Protein AF-A0A2M8LFB7-F1 (afdb_monomer_lite)

Sequence (146 aa):
MDQHLIKIDPEKHSVATTATSLPPLFHYYGDAVRRLFVAAAIIITITTPIVSAFLTLPTFSAIIGALFLVIVAGLTNPSERWSSSLNLTVAVLGAALFQYRGIADYLAFTVNPAQVFMFTVDEVLAVIFIIAVYYSSKTFRRMFVK

pLDDT: mean 79.93, std 15.44, range [46.84, 97.06]

Radius of gyration: 26.79 Å; chains: 1; bounding box: 37×51×96 Å

Organism: NCBI:txid1975037

Structure (mmCIF, N/CA/C/O backbone):
data_AF-A0A2M8LFB7-F1
#
_entry.id   AF-A0A2M8LFB7-F1
#
loop_
_atom_site.group_PDB
_atom_site.id
_atom_site.type_symbol
_atom_site.label_atom_id
_atom_site.label_alt_id
_atom_site.label_comp_id
_atom_site.label_asym_id
_atom_site.label_entity_id
_atom_site.label_seq_id
_atom_site.pdbx_PDB_ins_code
_atom_site.Cartn_x
_atom_site.Cartn_y
_atom_site.Cartn_z
_atom_site.occupancy
_atom_site.B_iso_or_equiv
_atom_site.auth_seq_id
_atom_site.auth_comp_id
_atom_site.auth_asym_id
_atom_site.auth_atom_id
_atom_site.pdbx_PDB_model_num
ATOM 1 N N . MET A 1 1 ? -15.344 39.715 76.963 1.00 47.75 1 MET A N 1
ATOM 2 C CA . MET A 1 1 ? -14.604 39.836 75.686 1.00 47.75 1 MET A CA 1
ATOM 3 C C . MET A 1 1 ? -14.553 38.437 75.108 1.00 47.75 1 MET A C 1
ATOM 5 O O . MET A 1 1 ? -13.573 37.732 75.308 1.00 47.75 1 MET A O 1
ATOM 9 N N . ASP A 1 2 ? -15.665 38.009 74.511 1.00 46.84 2 ASP A N 1
ATOM 10 C CA . ASP A 1 2 ? -15.874 36.610 74.139 1.00 46.84 2 ASP A CA 1
ATOM 11 C C . ASP A 1 2 ? -15.338 36.348 72.737 1.00 46.84 2 ASP A C 1
ATOM 13 O O . ASP A 1 2 ? -15.709 37.000 71.761 1.00 46.84 2 ASP A O 1
ATOM 17 N N . GLN A 1 3 ? -1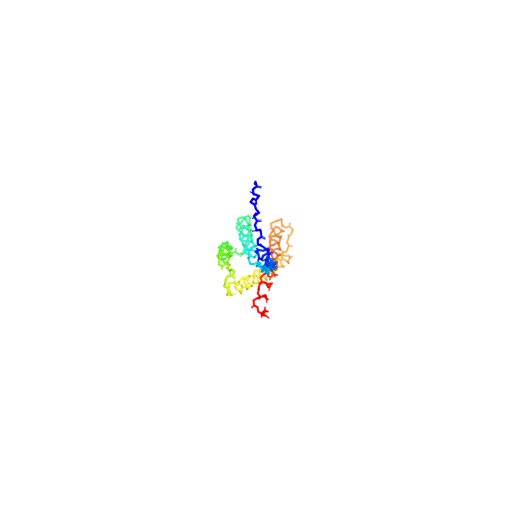4.404 35.404 72.674 1.00 51.84 3 GLN A N 1
ATOM 18 C CA . GLN A 1 3 ? -13.788 34.928 71.451 1.00 51.84 3 GLN A CA 1
ATOM 19 C C . GLN A 1 3 ? -14.793 34.085 70.659 1.00 51.84 3 GLN A C 1
ATOM 21 O O . GLN A 1 3 ? -15.301 33.073 71.143 1.00 51.84 3 GLN A O 1
ATOM 26 N N . HIS A 1 4 ? -15.041 34.484 69.413 1.00 50.84 4 HIS A N 1
ATOM 27 C CA . HIS A 1 4 ? -15.708 33.662 68.410 1.00 50.84 4 HIS A CA 1
ATOM 28 C C . HIS A 1 4 ? -14.840 32.433 68.085 1.00 50.84 4 HIS A C 1
ATOM 30 O O . HIS A 1 4 ? -13.939 32.490 67.250 1.00 50.84 4 HIS A O 1
ATOM 36 N N . LEU A 1 5 ? -15.118 31.307 68.745 1.00 55.94 5 LEU A N 1
ATOM 37 C CA . LEU A 1 5 ? -14.591 29.998 68.371 1.00 55.94 5 LEU A CA 1
ATOM 38 C C . LEU A 1 5 ? -15.380 29.462 67.172 1.00 55.94 5 LEU A C 1
ATOM 40 O O . LEU A 1 5 ? -16.511 28.991 67.299 1.00 55.94 5 LEU A O 1
ATOM 44 N N . ILE A 1 6 ? -14.766 29.533 65.994 1.00 61.75 6 ILE A N 1
ATOM 45 C CA . ILE A 1 6 ? -15.196 28.800 64.805 1.00 61.75 6 ILE A CA 1
ATOM 46 C C . ILE A 1 6 ? -14.980 27.310 65.099 1.00 61.75 6 ILE A C 1
ATOM 48 O O . ILE A 1 6 ? -13.849 26.826 65.107 1.00 61.75 6 ILE A O 1
ATOM 52 N N . LYS A 1 7 ? -16.067 26.577 65.367 1.00 56.78 7 LYS A N 1
ATOM 53 C CA . LYS A 1 7 ? -16.067 25.109 65.351 1.00 56.78 7 LYS A CA 1
ATOM 54 C C . LYS A 1 7 ? -15.822 24.656 63.913 1.00 56.78 7 LYS A C 1
ATOM 56 O O . LYS A 1 7 ? -16.725 24.712 63.083 1.00 56.78 7 LYS A O 1
ATOM 61 N N . ILE A 1 8 ? -14.596 24.234 63.627 1.00 62.31 8 ILE A N 1
ATOM 62 C CA . ILE A 1 8 ? -14.279 23.491 62.410 1.00 62.31 8 ILE A CA 1
ATOM 63 C C . ILE A 1 8 ? -14.737 22.053 62.649 1.00 62.31 8 ILE A C 1
ATOM 65 O O . ILE A 1 8 ? -14.229 21.370 63.536 1.00 62.31 8 ILE A O 1
ATOM 69 N N . ASP A 1 9 ? -15.750 21.647 61.894 1.00 60.34 9 ASP A N 1
ATOM 70 C CA . ASP A 1 9 ? -16.277 20.288 61.850 1.00 60.34 9 ASP A CA 1
ATOM 71 C C . ASP A 1 9 ? -15.245 19.350 61.184 1.00 60.34 9 ASP A C 1
ATOM 73 O O . ASP A 1 9 ? -14.905 19.563 60.014 1.00 60.34 9 ASP A O 1
ATOM 77 N N . PRO A 1 10 ? -14.700 18.344 61.896 1.00 55.41 10 PRO A N 1
ATOM 78 C CA . PRO A 1 10 ? -13.676 17.456 61.354 1.00 55.41 10 PRO A CA 1
ATOM 79 C C . PRO A 1 10 ? -14.222 16.396 60.381 1.00 55.41 10 PRO A C 1
ATOM 81 O O . PRO A 1 10 ? -13.426 15.682 59.774 1.00 55.41 10 PRO A O 1
ATOM 84 N N . GLU A 1 11 ? -15.539 16.283 60.172 1.00 50.50 11 GLU A N 1
ATOM 85 C CA . GLU A 1 11 ? -16.114 15.210 59.343 1.00 50.50 11 GLU A CA 1
ATOM 86 C C . GLU A 1 11 ? -16.212 15.516 57.841 1.00 50.50 11 GLU A C 1
ATOM 88 O O . GLU A 1 11 ? -16.596 14.650 57.053 1.00 50.50 11 GLU A O 1
ATOM 93 N N . LYS A 1 12 ? -15.816 16.710 57.384 1.00 46.97 12 LYS A N 1
ATOM 94 C CA . LYS A 1 12 ? -15.961 17.092 55.964 1.00 46.97 12 LYS A CA 1
ATOM 95 C C . LYS A 1 12 ? -14.722 16.897 55.091 1.00 46.97 12 LYS A C 1
ATOM 97 O O . LYS A 1 12 ? -14.717 17.297 53.926 1.00 46.97 12 LYS A O 1
ATOM 102 N N . HIS A 1 13 ? -13.688 16.250 55.622 1.00 51.97 13 HIS A N 1
ATOM 103 C CA . HIS A 1 13 ? -12.446 15.972 54.899 1.00 51.97 13 HIS A CA 1
ATOM 104 C C . HIS A 1 13 ? -12.137 14.479 54.781 1.00 51.97 13 HIS A C 1
ATOM 106 O O . HIS A 1 13 ? -10.975 14.092 54.679 1.00 51.97 13 HIS A O 1
ATOM 112 N N . SER A 1 14 ? -13.170 13.634 54.680 1.00 49.19 14 SER A N 1
ATOM 113 C CA . SER A 1 14 ? -13.013 12.366 53.965 1.00 49.19 14 SER A CA 1
ATOM 114 C C . SER A 1 14 ? -12.915 12.690 52.475 1.00 49.19 14 SER A C 1
ATOM 116 O O . SER A 1 14 ? -13.875 12.606 51.709 1.00 49.19 14 SER A O 1
ATOM 118 N N . VAL A 1 15 ? -11.736 13.185 52.092 1.00 59.56 15 VAL A N 1
ATOM 119 C CA . VAL A 1 15 ? -11.268 13.250 50.716 1.00 59.56 15 VAL A CA 1
ATOM 120 C C . VAL A 1 15 ? -11.281 11.809 50.252 1.00 59.56 15 VAL A C 1
ATOM 122 O O . VAL A 1 15 ? -10.353 11.043 50.516 1.00 59.56 15 VAL A O 1
ATOM 125 N N . ALA A 1 16 ? -12.397 11.430 49.630 1.00 50.50 16 ALA A N 1
ATOM 126 C CA . ALA A 1 16 ? -12.505 10.225 48.851 1.00 50.50 16 ALA A CA 1
ATOM 127 C C . ALA A 1 16 ? -11.264 10.199 47.967 1.00 50.50 16 ALA A C 1
ATOM 129 O O . ALA A 1 16 ? -11.109 10.988 47.036 1.00 50.50 16 ALA A O 1
ATOM 130 N N . THR A 1 17 ? -10.343 9.316 48.331 1.00 53.38 17 THR A N 1
ATOM 131 C CA . THR A 1 17 ? -9.237 8.915 47.490 1.00 53.38 17 THR A CA 1
ATOM 132 C C . THR A 1 17 ? -9.893 8.116 46.373 1.00 53.38 17 THR A C 1
ATOM 134 O O . THR A 1 17 ? -9.888 6.890 46.375 1.00 53.38 17 THR A O 1
ATOM 137 N N . THR A 1 18 ? -10.571 8.806 45.451 1.00 50.94 18 THR A N 1
ATOM 138 C CA . THR A 1 18 ? -10.871 8.264 44.138 1.00 50.94 18 THR A CA 1
ATOM 139 C C . THR A 1 18 ? -9.510 8.030 43.531 1.00 50.94 18 THR A C 1
ATOM 141 O O . THR A 1 18 ? -8.897 8.950 42.991 1.00 50.94 18 THR A O 1
ATOM 144 N N . ALA A 1 19 ? -9.009 6.807 43.704 1.00 52.38 19 ALA A N 1
ATOM 145 C CA . ALA A 1 19 ? -8.036 6.228 42.815 1.00 52.38 19 ALA A CA 1
ATOM 146 C C . ALA A 1 19 ? -8.520 6.584 41.412 1.00 52.38 19 ALA A C 1
ATOM 148 O O . ALA A 1 19 ? -9.527 6.062 40.934 1.00 52.38 19 ALA A O 1
ATOM 149 N N . THR A 1 20 ? -7.865 7.563 40.801 1.00 49.34 20 THR A N 1
ATOM 150 C CA . THR A 1 20 ? -7.955 7.832 39.382 1.00 49.34 20 THR A CA 1
ATOM 151 C C . THR A 1 20 ? -7.394 6.583 38.731 1.00 49.34 20 THR A C 1
ATOM 153 O O . THR A 1 20 ? -6.207 6.487 38.435 1.00 49.34 20 THR A O 1
ATOM 156 N N . SER A 1 21 ? -8.244 5.562 38.588 1.00 51.28 21 SER A N 1
ATOM 157 C CA . SER A 1 21 ? -8.003 4.454 37.688 1.00 51.28 21 SER A CA 1
ATOM 158 C C . SER A 1 21 ? -7.795 5.120 36.342 1.00 51.28 21 SER A C 1
ATOM 160 O O . SER A 1 21 ? -8.765 5.577 35.730 1.00 51.28 21 SER A O 1
ATOM 162 N N . LEU A 1 22 ? -6.530 5.289 35.947 1.00 60.16 22 LEU A N 1
ATOM 163 C CA . LEU A 1 22 ? -6.191 5.755 34.616 1.00 60.16 22 LEU A CA 1
ATOM 164 C C . LEU A 1 22 ? -7.084 4.949 33.673 1.00 60.16 22 LEU A C 1
ATOM 166 O O . LEU A 1 22 ? -7.077 3.715 33.784 1.00 60.16 22 LEU A O 1
ATOM 170 N N . PRO A 1 23 ? -7.920 5.602 32.841 1.00 61.78 23 PRO A N 1
ATOM 171 C CA . PRO A 1 23 ? -8.737 4.865 31.895 1.00 61.78 23 PRO A CA 1
ATOM 172 C C . PRO A 1 23 ? -7.789 3.903 31.178 1.00 61.78 23 PRO A C 1
ATOM 174 O O . PRO A 1 23 ? -6.667 4.322 30.853 1.00 61.78 23 PRO A O 1
ATOM 177 N N . PRO A 1 24 ? -8.158 2.619 31.001 1.00 61.59 24 PRO A N 1
ATOM 178 C CA . PRO A 1 24 ? -7.276 1.682 30.329 1.00 61.59 24 PRO A CA 1
ATOM 179 C C . PRO A 1 24 ? -6.843 2.364 29.040 1.00 61.59 24 PRO A C 1
ATOM 181 O O . PRO A 1 24 ? -7.693 2.920 28.341 1.00 61.59 24 PRO A O 1
ATOM 184 N N . LEU A 1 25 ? -5.535 2.428 28.780 1.00 53.12 25 LEU A N 1
ATOM 185 C CA . LEU A 1 25 ? -4.991 3.017 27.559 1.00 53.12 25 LEU A CA 1
ATOM 186 C C . LEU A 1 25 ? -5.460 2.147 26.383 1.00 53.12 25 LEU A C 1
ATOM 188 O O . LEU A 1 25 ? -4.722 1.307 25.863 1.00 53.12 25 LEU A O 1
ATOM 192 N N . PHE A 1 26 ? -6.725 2.310 25.995 1.00 55.88 26 PHE A N 1
ATOM 193 C CA . PHE A 1 26 ? -7.390 1.684 24.868 1.00 55.88 26 PHE A CA 1
ATOM 194 C C . PHE A 1 26 ? -6.812 2.329 23.615 1.00 55.88 26 PHE A C 1
ATOM 196 O O . PHE A 1 26 ? -7.407 3.187 22.974 1.00 55.88 26 PHE A O 1
ATOM 203 N N . HIS A 1 27 ? -5.571 1.962 23.312 1.00 62.81 27 HIS A N 1
ATOM 204 C CA . HIS A 1 27 ? -4.852 2.497 22.176 1.00 62.81 27 HIS A CA 1
ATOM 205 C C . HIS A 1 27 ? -5.393 1.816 20.915 1.00 62.81 27 HIS A C 1
ATOM 207 O O . HIS A 1 27 ? -5.072 0.657 20.629 1.00 62.81 27 HIS A O 1
ATOM 213 N N . TYR A 1 28 ? -6.289 2.514 20.222 1.00 67.81 28 TYR A N 1
ATOM 214 C CA . TYR A 1 28 ? -6.788 2.154 18.903 1.00 67.81 28 TYR A CA 1
ATOM 215 C C . TYR A 1 28 ? -5.702 2.443 17.863 1.00 67.81 28 TYR A C 1
ATOM 217 O O . TYR A 1 28 ? -5.185 3.554 17.796 1.00 67.81 28 TYR A O 1
ATOM 225 N N . TYR A 1 29 ? -5.339 1.443 17.055 1.00 75.88 29 TYR A N 1
ATOM 226 C CA . TYR A 1 29 ? -4.294 1.589 16.034 1.00 75.88 29 TYR A CA 1
ATOM 227 C C . TYR A 1 29 ? -4.853 1.830 14.623 1.00 75.88 29 TYR A C 1
ATOM 229 O O . TYR A 1 29 ? -4.074 1.932 13.676 1.00 75.88 29 TYR A O 1
ATOM 237 N N . GLY A 1 30 ? -6.175 1.944 14.450 1.00 76.06 30 GLY A N 1
ATOM 238 C CA . GLY A 1 30 ? -6.760 2.206 13.130 1.00 76.06 30 GLY A CA 1
ATOM 239 C C . GLY A 1 30 ? -6.395 3.584 12.571 1.00 76.06 30 GLY A C 1
ATOM 240 O O . GLY A 1 30 ? -6.267 3.723 11.359 1.00 76.06 30 GLY A O 1
ATOM 241 N N . ASP A 1 31 ? -6.082 4.560 13.428 1.00 83.88 31 ASP A N 1
ATOM 242 C CA . ASP A 1 31 ? -5.546 5.856 12.990 1.00 83.88 31 ASP A CA 1
ATOM 243 C C . ASP A 1 31 ? -4.205 5.712 12.258 1.00 83.88 31 ASP A C 1
ATOM 245 O O . ASP A 1 31 ? -3.944 6.427 11.288 1.00 83.88 31 ASP A O 1
ATOM 249 N N . ALA A 1 32 ? -3.362 4.764 12.682 1.00 87.88 32 ALA A N 1
ATOM 250 C CA . ALA A 1 32 ? -2.112 4.463 11.991 1.00 87.88 32 ALA A CA 1
ATOM 251 C C . ALA A 1 32 ? -2.386 3.838 10.615 1.00 87.88 32 ALA A C 1
ATOM 253 O O . ALA A 1 32 ? -1.798 4.262 9.624 1.00 87.88 32 ALA A O 1
ATOM 254 N N . VAL A 1 33 ? -3.328 2.892 10.534 1.00 89.69 33 VAL A N 1
ATOM 255 C CA . VAL A 1 33 ? -3.721 2.239 9.271 1.00 89.69 33 VAL A CA 1
ATOM 256 C C . VAL A 1 33 ? -4.286 3.253 8.277 1.00 89.69 33 VAL A C 1
ATOM 258 O O . VAL A 1 33 ? -3.874 3.274 7.120 1.00 89.69 33 VAL A O 1
ATOM 261 N N . ARG A 1 34 ? -5.149 4.165 8.741 1.00 91.12 34 ARG A N 1
ATOM 262 C CA . ARG A 1 34 ? -5.687 5.262 7.930 1.00 91.12 34 ARG A CA 1
ATOM 263 C C . ARG A 1 34 ? -4.571 6.111 7.322 1.00 91.12 34 ARG A C 1
ATOM 265 O O . ARG A 1 34 ? -4.602 6.400 6.128 1.00 91.12 34 ARG A O 1
ATOM 272 N N . ARG A 1 35 ? -3.575 6.503 8.123 1.00 93.12 35 ARG A N 1
ATOM 273 C CA . ARG A 1 35 ? -2.425 7.286 7.638 1.00 93.12 35 ARG A CA 1
ATOM 274 C C . ARG A 1 35 ? -1.601 6.509 6.612 1.00 93.12 35 ARG A C 1
ATOM 276 O O . ARG A 1 35 ? -1.199 7.094 5.613 1.00 93.12 35 ARG A O 1
ATOM 283 N N . LEU A 1 36 ? -1.394 5.209 6.826 1.00 94.25 36 LEU A N 1
ATOM 284 C CA . LEU A 1 36 ? -0.651 4.341 5.905 1.00 94.25 36 LEU A CA 1
ATOM 285 C C . LEU A 1 36 ? -1.370 4.179 4.559 1.00 94.25 36 LEU A C 1
ATOM 287 O O . LEU A 1 36 ? -0.728 4.287 3.520 1.00 94.25 36 LEU A O 1
ATOM 291 N N . PHE A 1 37 ? -2.692 3.995 4.552 1.00 94.56 37 PHE A N 1
ATOM 292 C CA . PHE A 1 37 ? -3.471 3.904 3.311 1.00 94.56 37 PHE A CA 1
ATOM 293 C C . PHE A 1 37 ? -3.493 5.217 2.529 1.00 94.56 37 PHE A C 1
ATOM 295 O O . PHE A 1 37 ? -3.340 5.199 1.309 1.00 94.56 37 PHE A O 1
ATOM 302 N N . VAL A 1 38 ? -3.612 6.359 3.214 1.00 96.12 38 VAL A N 1
ATOM 303 C CA . VAL A 1 38 ? -3.501 7.673 2.563 1.00 96.12 38 VAL A CA 1
ATOM 304 C C . VAL A 1 38 ? -2.095 7.880 1.996 1.00 96.12 38 VAL A C 1
ATOM 306 O O . VAL A 1 38 ? -1.962 8.308 0.852 1.00 96.12 38 VAL A O 1
ATOM 309 N N . ALA A 1 39 ? -1.047 7.535 2.748 1.00 96.44 39 ALA A N 1
ATOM 310 C CA . ALA A 1 39 ? 0.330 7.623 2.266 1.00 96.44 39 ALA A CA 1
ATOM 311 C C . ALA A 1 39 ? 0.555 6.743 1.025 1.00 96.44 39 ALA A C 1
ATOM 313 O O . ALA A 1 39 ? 1.104 7.220 0.034 1.00 96.44 39 ALA A O 1
ATOM 314 N N . ALA A 1 40 ? 0.067 5.499 1.036 1.00 94.69 40 ALA A N 1
ATOM 315 C CA . ALA A 1 40 ? 0.129 4.606 -0.118 1.00 94.69 40 ALA A CA 1
ATOM 316 C C . ALA A 1 40 ? -0.606 5.188 -1.337 1.00 94.69 40 ALA A C 1
ATOM 318 O O . ALA A 1 40 ? -0.060 5.189 -2.438 1.00 94.69 40 ALA A O 1
ATOM 319 N N . ALA A 1 41 ? -1.808 5.745 -1.151 1.00 94.94 41 ALA A N 1
ATOM 320 C CA . ALA A 1 41 ? -2.562 6.380 -2.232 1.00 94.94 41 ALA A CA 1
ATOM 321 C C . ALA A 1 41 ? -1.826 7.589 -2.836 1.00 94.94 41 ALA A C 1
ATOM 323 O O . ALA A 1 41 ? -1.817 7.757 -4.057 1.00 94.94 41 ALA A O 1
ATOM 324 N N . ILE A 1 42 ? -1.176 8.405 -2.000 1.00 95.88 42 ILE A N 1
ATOM 325 C CA . ILE A 1 42 ? -0.345 9.531 -2.449 1.00 95.88 42 ILE A CA 1
ATOM 326 C C . ILE A 1 42 ? 0.844 9.022 -3.266 1.00 95.88 42 ILE A C 1
ATOM 328 O O . ILE A 1 42 ? 1.077 9.527 -4.361 1.00 95.88 42 ILE A O 1
ATOM 332 N N . ILE A 1 43 ? 1.558 8.004 -2.770 1.00 94.81 43 ILE A N 1
ATOM 333 C CA . ILE A 1 43 ? 2.693 7.401 -3.480 1.00 94.81 43 ILE A CA 1
ATOM 334 C C . ILE A 1 43 ? 2.240 6.905 -4.850 1.00 94.81 43 ILE A C 1
ATOM 336 O O . ILE A 1 43 ? 2.798 7.345 -5.846 1.00 94.81 43 ILE A O 1
ATOM 340 N N . ILE A 1 44 ? 1.184 6.086 -4.914 1.00 92.19 44 ILE A N 1
ATOM 341 C CA . ILE A 1 44 ? 0.637 5.564 -6.177 1.00 92.19 44 ILE A CA 1
ATOM 342 C C . ILE A 1 44 ? 0.283 6.710 -7.131 1.00 92.19 44 ILE A C 1
ATOM 344 O O . ILE A 1 44 ? 0.632 6.664 -8.308 1.00 92.19 44 ILE A O 1
ATOM 348 N N . THR A 1 45 ? -0.377 7.761 -6.641 1.00 92.12 45 THR A N 1
ATOM 349 C CA . THR A 1 45 ? -0.816 8.887 -7.482 1.00 92.12 45 THR A CA 1
ATOM 350 C C . THR A 1 45 ? 0.362 9.675 -8.056 1.00 92.12 45 THR A C 1
ATOM 352 O O . THR A 1 45 ? 0.326 10.055 -9.223 1.00 92.12 45 THR A O 1
ATOM 355 N N . ILE A 1 46 ? 1.409 9.909 -7.260 1.00 91.81 46 ILE A N 1
ATOM 356 C CA . ILE A 1 46 ? 2.593 10.671 -7.681 1.00 91.81 46 ILE A CA 1
ATOM 357 C C . ILE A 1 46 ? 3.493 9.839 -8.596 1.00 91.81 46 ILE A C 1
ATOM 359 O O . ILE A 1 46 ? 4.048 10.371 -9.556 1.00 91.81 46 ILE A O 1
ATOM 363 N N . THR A 1 47 ? 3.644 8.542 -8.327 1.00 88.56 47 THR A N 1
ATOM 364 C CA . THR A 1 47 ? 4.526 7.675 -9.115 1.00 88.56 47 THR A CA 1
ATOM 365 C C . THR A 1 47 ? 3.911 7.328 -10.466 1.00 88.56 47 THR A C 1
ATOM 367 O O . THR A 1 47 ? 4.621 7.338 -11.466 1.00 88.56 47 THR A O 1
ATOM 370 N N . THR A 1 48 ? 2.591 7.123 -10.538 1.00 86.88 48 THR A N 1
ATOM 371 C CA . THR A 1 48 ? 1.874 6.761 -11.776 1.00 86.88 48 THR A CA 1
ATOM 372 C C . THR A 1 48 ? 2.249 7.605 -13.009 1.00 86.88 48 THR A C 1
ATOM 374 O O . THR A 1 48 ? 2.597 7.005 -14.027 1.00 86.88 48 THR A O 1
ATOM 377 N N . PRO A 1 49 ? 2.217 8.956 -12.997 1.00 85.06 49 PRO A N 1
ATOM 378 C CA . PRO A 1 49 ? 2.574 9.750 -14.176 1.00 85.06 49 PRO A CA 1
ATOM 379 C C . PRO A 1 49 ? 4.045 9.595 -14.583 1.00 85.06 49 PRO A C 1
ATOM 381 O O . PRO A 1 49 ? 4.334 9.582 -15.778 1.00 85.06 49 PRO A O 1
ATOM 384 N N . ILE A 1 50 ? 4.956 9.414 -13.620 1.00 82.88 50 ILE A N 1
ATOM 385 C CA . ILE A 1 50 ? 6.407 9.287 -13.852 1.00 82.88 50 ILE A CA 1
ATOM 386 C C . ILE A 1 50 ? 6.724 8.015 -14.645 1.00 82.88 50 ILE A C 1
ATOM 388 O O . ILE A 1 50 ? 7.587 8.019 -15.518 1.00 82.88 50 ILE A O 1
ATOM 392 N N . VAL A 1 51 ? 5.997 6.933 -14.368 1.00 74.69 51 VAL A N 1
ATOM 393 C CA . VAL A 1 51 ? 6.213 5.614 -14.984 1.00 74.69 51 VAL A CA 1
ATOM 394 C C . VAL A 1 51 ? 5.140 5.222 -16.001 1.00 74.69 51 VAL A C 1
ATOM 396 O O . VAL A 1 51 ? 5.166 4.113 -16.529 1.00 74.69 51 VAL A O 1
ATOM 399 N N . SER A 1 52 ? 4.228 6.138 -16.343 1.00 67.94 52 SER A N 1
ATOM 400 C CA . SER A 1 52 ? 3.130 5.920 -17.302 1.00 67.94 52 SER A CA 1
ATOM 401 C C . SER A 1 52 ? 3.585 5.416 -18.675 1.00 67.94 52 SER A C 1
ATOM 403 O O . SER A 1 52 ? 2.863 4.650 -19.304 1.00 67.94 52 SER A O 1
ATOM 405 N N . ALA A 1 53 ? 4.802 5.762 -19.101 1.00 65.81 53 ALA A N 1
ATOM 406 C CA . ALA A 1 53 ? 5.396 5.294 -20.354 1.00 65.81 53 ALA A CA 1
ATOM 407 C C . ALA A 1 53 ? 5.899 3.834 -20.318 1.00 65.81 53 ALA A C 1
ATOM 409 O O . ALA A 1 53 ? 6.120 3.243 -21.371 1.00 65.81 53 ALA A O 1
ATOM 410 N N . PHE A 1 54 ? 6.083 3.255 -19.127 1.00 60.72 54 PHE A N 1
ATOM 411 C CA . PHE A 1 54 ? 6.639 1.909 -18.914 1.00 60.72 54 PHE A CA 1
ATOM 412 C C . PHE A 1 54 ? 5.661 0.964 -18.205 1.00 60.72 54 PHE A C 1
ATOM 414 O O . PHE A 1 54 ? 5.984 -0.192 -17.943 1.00 60.72 54 PHE A O 1
ATOM 421 N N . LEU A 1 55 ? 4.467 1.454 -17.871 1.00 59.91 55 LEU A N 1
ATOM 422 C CA . LEU A 1 55 ? 3.458 0.701 -17.145 1.00 59.91 55 LEU A CA 1
ATOM 423 C C . LEU A 1 55 ? 2.815 -0.353 -18.057 1.00 59.91 55 LEU A C 1
ATOM 425 O O . LEU A 1 55 ? 2.080 -0.035 -18.987 1.00 59.91 55 LEU A O 1
ATOM 429 N N . THR A 1 56 ? 3.028 -1.625 -17.723 1.00 58.22 56 THR A N 1
ATOM 430 C CA . THR A 1 56 ? 2.297 -2.760 -18.314 1.00 58.22 56 THR A CA 1
ATOM 431 C C . THR A 1 56 ? 0.817 -2.756 -17.907 1.00 58.22 56 THR A C 1
ATOM 433 O O . THR A 1 56 ? -0.030 -3.343 -18.578 1.00 58.22 56 THR A O 1
ATOM 436 N N . LEU A 1 57 ? 0.487 -2.095 -16.792 1.00 61.72 57 LEU A N 1
ATOM 437 C CA . LEU A 1 57 ? -0.880 -1.944 -16.308 1.00 61.72 57 LEU A CA 1
ATOM 438 C C . LEU A 1 57 ? -1.552 -0.696 -16.887 1.00 61.72 57 LEU A C 1
ATOM 440 O O . LEU A 1 57 ? -0.919 0.356 -16.976 1.00 61.72 57 LEU A O 1
ATOM 444 N N . PRO A 1 58 ? -2.867 -0.750 -17.161 1.00 73.00 58 PRO A N 1
ATOM 445 C CA . PRO A 1 58 ? -3.618 0.441 -17.519 1.00 73.00 58 PRO A CA 1
ATOM 446 C C . PRO A 1 58 ? -3.495 1.475 -16.399 1.00 73.00 58 PRO A C 1
ATOM 448 O O . PRO A 1 58 ? -3.865 1.186 -15.259 1.00 73.00 58 PRO A O 1
ATOM 451 N N . THR A 1 59 ? -3.040 2.689 -16.717 1.00 75.19 59 THR A N 1
ATOM 452 C CA . THR A 1 59 ? -2.964 3.847 -15.801 1.00 75.19 59 THR A CA 1
ATOM 453 C C . THR A 1 59 ? -4.254 4.030 -14.992 1.00 75.19 59 THR A C 1
ATOM 455 O O . THR A 1 59 ? -4.230 4.386 -13.816 1.00 75.19 59 THR A O 1
ATOM 458 N N . PHE A 1 60 ? -5.391 3.690 -15.601 1.00 79.88 60 PHE A N 1
ATOM 459 C CA . PHE A 1 60 ? -6.706 3.688 -14.973 1.00 79.88 60 PHE A CA 1
ATOM 460 C C . PHE A 1 60 ? -6.787 2.818 -13.704 1.00 79.88 60 PHE A C 1
ATOM 462 O O . PHE A 1 60 ? -7.376 3.232 -12.710 1.00 79.88 60 PHE A O 1
ATOM 469 N N . SER A 1 61 ? -6.153 1.642 -13.693 1.00 82.12 61 SER A N 1
ATOM 470 C CA . SER A 1 61 ? -6.167 0.732 -12.539 1.00 82.12 61 SER A CA 1
ATOM 471 C C . SER A 1 61 ? -5.459 1.313 -11.312 1.00 82.12 61 SER A C 1
ATOM 473 O O . SER A 1 61 ? -5.931 1.131 -10.190 1.00 82.12 61 SER A O 1
ATOM 475 N N . ALA A 1 62 ? -4.374 2.067 -11.517 1.00 85.69 62 ALA A N 1
ATOM 476 C CA . ALA A 1 62 ? -3.649 2.738 -10.443 1.00 85.69 62 ALA A CA 1
ATOM 477 C C . ALA A 1 62 ? -4.492 3.855 -9.806 1.00 85.69 62 ALA A C 1
ATOM 479 O O . ALA A 1 62 ? -4.554 3.955 -8.582 1.00 85.69 62 ALA A O 1
ATOM 480 N N . ILE A 1 63 ? -5.212 4.630 -10.627 1.00 88.94 63 ILE A N 1
ATOM 481 C CA . ILE A 1 63 ? -6.124 5.687 -10.159 1.00 88.94 63 ILE A CA 1
ATOM 482 C C . ILE A 1 63 ? -7.256 5.087 -9.321 1.00 88.94 63 ILE A C 1
ATOM 484 O O . ILE A 1 63 ? -7.511 5.544 -8.207 1.00 88.94 63 ILE A O 1
ATOM 488 N N . ILE A 1 64 ? -7.911 4.036 -9.826 1.00 92.25 64 ILE A N 1
ATOM 489 C CA . ILE A 1 64 ? -8.982 3.352 -9.092 1.00 92.25 64 ILE A CA 1
ATOM 490 C C . ILE A 1 64 ? -8.454 2.763 -7.780 1.00 92.25 64 ILE A C 1
ATOM 492 O O . ILE A 1 64 ? -9.101 2.916 -6.747 1.00 92.25 64 ILE A O 1
ATOM 496 N N . GLY A 1 65 ? -7.266 2.152 -7.792 1.00 90.50 65 GLY A N 1
ATOM 497 C CA . GLY A 1 65 ? -6.619 1.637 -6.586 1.00 90.50 65 GLY A CA 1
ATOM 498 C C . GLY A 1 65 ? -6.352 2.728 -5.545 1.00 90.50 65 GLY A C 1
ATOM 499 O O . GLY A 1 65 ? -6.698 2.557 -4.378 1.00 90.50 65 GLY A O 1
ATOM 500 N N . ALA A 1 66 ? -5.805 3.873 -5.958 1.00 92.50 66 ALA A N 1
ATOM 501 C CA . ALA A 1 66 ? -5.550 4.999 -5.061 1.00 92.50 66 ALA A CA 1
ATOM 502 C C . ALA A 1 66 ? -6.849 5.560 -4.453 1.00 92.50 66 ALA A C 1
ATOM 504 O O . ALA A 1 66 ? -6.927 5.752 -3.239 1.00 92.50 66 ALA A O 1
ATOM 505 N N . LEU A 1 67 ? -7.892 5.760 -5.266 1.00 94.75 67 LEU A N 1
ATOM 506 C CA . LEU A 1 67 ? -9.202 6.211 -4.784 1.00 94.75 67 LEU A CA 1
ATOM 507 C C . LEU A 1 67 ? -9.828 5.206 -3.817 1.00 94.75 67 LEU A C 1
ATOM 509 O O . LEU A 1 67 ? -10.332 5.595 -2.764 1.00 94.75 67 LEU A O 1
ATOM 513 N N . PHE A 1 68 ? -9.755 3.916 -4.144 1.00 94.75 68 PHE A N 1
ATOM 514 C CA . PHE A 1 68 ? -10.238 2.848 -3.279 1.00 94.75 68 PHE A CA 1
ATOM 515 C C . PHE A 1 68 ? -9.550 2.888 -1.909 1.00 94.75 68 PHE A C 1
ATOM 517 O O . PHE A 1 68 ? -10.233 2.864 -0.887 1.00 94.75 68 PHE A O 1
ATOM 524 N N . LEU A 1 69 ? -8.223 3.044 -1.862 1.00 93.81 69 LEU A N 1
ATOM 525 C CA . LEU A 1 69 ? -7.484 3.163 -0.601 1.00 93.81 69 LEU A CA 1
ATOM 526 C C . LEU A 1 69 ? -7.912 4.381 0.224 1.00 93.81 69 LEU A C 1
ATOM 528 O O . LEU A 1 69 ? -8.070 4.261 1.437 1.00 93.81 69 LEU A O 1
ATOM 532 N N . VAL A 1 70 ? -8.142 5.535 -0.410 1.00 94.38 70 VAL A N 1
ATOM 533 C CA . VAL A 1 70 ? -8.623 6.742 0.286 1.00 94.38 70 VAL A CA 1
ATOM 534 C C . VAL A 1 70 ? -10.032 6.541 0.842 1.00 94.38 70 VAL A C 1
ATOM 536 O O . VAL A 1 70 ? -10.298 6.933 1.978 1.00 94.38 70 VAL A O 1
ATOM 539 N N . ILE A 1 71 ? -10.925 5.896 0.086 1.00 93.12 71 ILE A N 1
ATOM 540 C CA . ILE A 1 71 ? -12.281 5.572 0.549 1.00 93.12 71 ILE A CA 1
ATOM 541 C C . ILE A 1 71 ? -12.208 4.645 1.765 1.00 93.12 71 ILE A C 1
ATOM 543 O O . ILE A 1 71 ? -12.801 4.943 2.798 1.00 93.12 71 ILE A O 1
ATOM 547 N N . VAL A 1 72 ? -11.430 3.565 1.684 1.00 92.19 72 VAL A N 1
ATOM 548 C CA . VAL A 1 72 ? -11.228 2.627 2.798 1.00 92.19 72 VAL A CA 1
ATOM 549 C C . VAL A 1 72 ? -10.633 3.331 4.024 1.00 92.19 72 VAL A C 1
ATOM 551 O O . VAL A 1 72 ? -11.091 3.130 5.151 1.00 92.19 72 VAL A O 1
ATOM 554 N N . ALA A 1 73 ? -9.669 4.227 3.814 1.00 89.69 73 ALA A N 1
ATOM 555 C CA . ALA A 1 73 ? -9.093 5.043 4.876 1.00 89.69 73 ALA A CA 1
ATOM 556 C C . ALA A 1 73 ? -10.129 5.985 5.519 1.00 89.69 73 ALA A C 1
ATOM 558 O O . ALA A 1 73 ? -10.116 6.170 6.734 1.00 89.69 73 ALA A O 1
ATOM 559 N N . GLY A 1 74 ? -11.042 6.559 4.730 1.00 87.00 74 GLY A N 1
ATOM 560 C CA . GLY A 1 74 ? -12.142 7.397 5.217 1.00 87.00 74 GLY A CA 1
ATOM 561 C C . GLY A 1 74 ? -13.217 6.615 5.975 1.00 87.00 74 GLY A C 1
ATOM 562 O O . GLY A 1 74 ? -13.779 7.124 6.940 1.00 87.00 74 GLY A O 1
ATOM 563 N N . LEU A 1 75 ? -13.455 5.359 5.589 1.00 86.62 75 LEU A N 1
ATOM 564 C CA . LEU A 1 75 ? -14.375 4.436 6.265 1.00 86.62 75 LEU A CA 1
ATOM 565 C C . LEU A 1 75 ? -13.773 3.790 7.524 1.00 86.62 75 LEU A C 1
ATOM 567 O O . LEU A 1 75 ? -14.453 3.026 8.216 1.00 86.62 75 LEU A O 1
ATOM 571 N N . THR A 1 76 ? -12.503 4.068 7.837 1.00 84.25 76 THR A N 1
ATOM 572 C CA . THR A 1 76 ? -11.850 3.574 9.052 1.00 84.25 76 THR A CA 1
ATOM 573 C C . THR A 1 76 ? -12.464 4.243 10.281 1.00 84.25 76 THR A C 1
ATOM 575 O O . THR A 1 76 ? -12.205 5.415 10.549 1.00 84.25 76 THR A O 1
ATOM 578 N N . ASN A 1 77 ? -13.277 3.495 11.032 1.00 79.94 77 ASN A N 1
ATOM 579 C CA . ASN A 1 77 ? -13.974 3.979 12.224 1.00 79.94 77 ASN A CA 1
ATOM 580 C C . ASN A 1 77 ? -13.674 3.067 13.432 1.00 79.94 77 ASN A C 1
ATOM 582 O O . ASN A 1 77 ? -13.858 1.851 13.319 1.00 79.94 77 ASN A O 1
ATOM 586 N N . PRO A 1 78 ? -13.248 3.606 14.593 1.00 68.50 78 PRO A N 1
ATOM 587 C CA . PRO A 1 78 ? -13.017 2.817 15.807 1.00 68.50 78 PRO A CA 1
ATOM 588 C C . PRO A 1 78 ? -14.259 2.126 16.375 1.00 68.50 78 PRO A C 1
ATOM 590 O O . PRO A 1 78 ? -14.118 1.126 17.073 1.00 68.50 78 PRO A O 1
ATOM 593 N N . SER A 1 79 ? -15.459 2.632 16.083 1.00 71.12 79 SER A N 1
ATOM 594 C CA . SER A 1 79 ? -16.706 2.080 16.627 1.00 71.12 79 SER A CA 1
ATOM 595 C C . SER A 1 79 ? -17.160 0.786 15.936 1.00 71.12 79 SER A C 1
ATOM 597 O O . SER A 1 79 ? -17.888 -0.008 16.529 1.00 71.12 79 SER A O 1
ATOM 599 N N . GLU A 1 80 ? -16.738 0.549 14.690 1.00 76.19 80 GLU A N 1
ATOM 600 C CA . GLU A 1 80 ? -17.315 -0.488 13.829 1.00 76.19 80 GLU A CA 1
ATOM 601 C C . GLU A 1 80 ? -16.354 -1.663 13.617 1.00 76.19 80 GLU A C 1
ATOM 603 O O . GLU A 1 80 ? -15.311 -1.540 12.970 1.00 76.19 80 GLU A O 1
ATOM 608 N N . ARG A 1 81 ? -16.732 -2.856 14.098 1.00 76.31 81 ARG A N 1
ATOM 609 C CA . ARG A 1 81 ? -15.906 -4.076 13.965 1.00 76.31 81 ARG A CA 1
ATOM 610 C C . ARG A 1 81 ? -15.654 -4.459 12.508 1.00 76.31 81 ARG A C 1
ATOM 612 O O . ARG A 1 81 ? -14.581 -4.963 12.173 1.00 76.31 81 ARG A O 1
ATOM 619 N N . TRP A 1 82 ? -16.633 -4.200 11.641 1.00 77.00 82 TRP A N 1
ATOM 620 C CA . TRP A 1 82 ? -16.543 -4.498 10.213 1.00 77.00 82 TRP A CA 1
ATOM 621 C C . TRP A 1 82 ? -15.445 -3.682 9.520 1.00 77.00 82 TRP A C 1
ATOM 623 O O . TRP A 1 82 ? -14.690 -4.228 8.717 1.00 77.00 82 TRP A O 1
ATOM 633 N N . SER A 1 83 ? -15.272 -2.418 9.920 1.00 83.38 83 SER A N 1
ATOM 634 C CA . SER A 1 83 ? -14.232 -1.525 9.396 1.00 83.38 83 SER A CA 1
ATOM 635 C C . SER A 1 83 ? -12.824 -2.080 9.650 1.00 83.38 83 SER A C 1
ATOM 637 O O . SER A 1 83 ? -11.985 -2.123 8.751 1.00 83.38 83 SER A O 1
ATOM 639 N N . SER A 1 84 ? -12.578 -2.629 10.844 1.00 83.88 84 SER A N 1
ATOM 640 C CA . SER A 1 84 ? -11.283 -3.245 11.154 1.00 83.88 84 SER A CA 1
ATOM 641 C C . SER A 1 84 ? -11.028 -4.539 10.375 1.00 83.88 84 SER A C 1
ATOM 643 O O . SER A 1 84 ? -9.867 -4.829 10.083 1.00 83.88 84 SER A O 1
ATOM 645 N N . SER A 1 85 ? -12.065 -5.319 10.050 1.00 86.62 85 SER A N 1
ATOM 646 C CA . SER A 1 85 ? -11.908 -6.502 9.193 1.00 86.62 85 SER A CA 1
ATOM 647 C C . SER A 1 85 ? -11.579 -6.093 7.760 1.00 86.62 85 SER A C 1
ATOM 649 O O . SER A 1 85 ? -10.670 -6.658 7.161 1.00 86.62 85 SER A O 1
ATOM 651 N N . LEU A 1 86 ? -12.278 -5.085 7.232 1.00 90.69 86 LEU A N 1
ATOM 652 C CA . LEU A 1 86 ? -12.043 -4.556 5.892 1.00 90.69 86 LEU A CA 1
ATOM 653 C C . LEU A 1 86 ? -10.615 -4.015 5.760 1.00 90.69 86 LEU A C 1
ATOM 655 O O . LEU A 1 86 ? -9.913 -4.372 4.818 1.00 90.69 86 LEU A O 1
ATOM 659 N N . ASN A 1 87 ? -10.152 -3.234 6.737 1.00 91.38 87 ASN A N 1
ATOM 660 C CA . ASN A 1 87 ? -8.782 -2.725 6.772 1.00 91.38 87 ASN A CA 1
ATOM 661 C C . ASN A 1 87 ? -7.742 -3.845 6.755 1.00 91.38 87 ASN A C 1
ATOM 663 O O . ASN A 1 87 ? -6.766 -3.759 6.015 1.00 91.38 87 ASN A O 1
ATOM 667 N N . LEU A 1 88 ? -7.959 -4.915 7.524 1.00 91.81 88 LEU A N 1
ATOM 668 C CA . LEU A 1 88 ? -7.065 -6.067 7.512 1.00 91.81 88 LEU A CA 1
ATOM 669 C C . LEU A 1 88 ? -7.047 -6.746 6.137 1.00 91.81 88 LEU A C 1
ATOM 671 O O . LEU A 1 88 ? -5.971 -7.004 5.607 1.00 91.81 88 LEU A O 1
ATOM 675 N N . THR A 1 89 ? -8.215 -6.996 5.541 1.00 94.06 89 THR A N 1
ATOM 676 C CA . THR A 1 89 ? -8.319 -7.620 4.215 1.00 94.06 89 THR A CA 1
ATOM 677 C C . THR A 1 89 ? -7.627 -6.780 3.146 1.00 94.06 89 THR A C 1
ATOM 679 O O . THR A 1 89 ? -6.802 -7.301 2.400 1.00 94.06 89 THR A O 1
ATOM 682 N N . VAL A 1 90 ? -7.905 -5.476 3.097 1.00 95.19 90 VAL A N 1
ATOM 683 C CA . VAL A 1 90 ? -7.271 -4.553 2.145 1.00 95.19 90 VAL A CA 1
ATOM 684 C C . VAL A 1 90 ? -5.766 -4.483 2.380 1.00 95.19 90 VAL A C 1
ATOM 686 O O . VAL A 1 90 ? -5.003 -4.495 1.416 1.00 95.19 90 VAL A O 1
ATOM 689 N N . ALA A 1 91 ? -5.324 -4.482 3.641 1.00 95.00 91 ALA A N 1
ATOM 690 C CA . ALA A 1 91 ? -3.906 -4.462 3.962 1.00 95.00 91 ALA A CA 1
ATOM 691 C C . ALA A 1 91 ? -3.179 -5.722 3.461 1.00 95.00 91 ALA A C 1
ATOM 693 O O . ALA A 1 91 ? -2.112 -5.620 2.859 1.00 95.00 91 ALA A O 1
ATOM 694 N N . VAL A 1 92 ? -3.774 -6.902 3.668 1.00 96.38 92 VAL A N 1
ATOM 695 C CA . VAL A 1 92 ? -3.216 -8.189 3.222 1.00 96.38 92 VAL A CA 1
ATOM 696 C C . VAL A 1 92 ? -3.175 -8.271 1.698 1.00 96.38 92 VAL A C 1
ATOM 698 O O . VAL A 1 92 ? -2.148 -8.648 1.138 1.00 96.38 92 VAL A O 1
ATOM 701 N N . LEU A 1 93 ? -4.264 -7.890 1.023 1.00 96.25 93 LEU A N 1
ATOM 702 C CA . LEU A 1 93 ? -4.323 -7.897 -0.440 1.00 96.25 93 LEU A CA 1
ATOM 703 C C . LEU A 1 93 ? -3.317 -6.918 -1.049 1.00 96.25 93 LEU A C 1
ATOM 705 O O . LEU A 1 93 ? -2.638 -7.271 -2.009 1.00 96.25 93 LEU A O 1
ATOM 709 N N . GLY A 1 94 ? -3.184 -5.720 -0.474 1.00 94.56 94 GLY A N 1
ATOM 710 C CA . GLY A 1 94 ? -2.182 -4.746 -0.896 1.00 94.56 94 GLY A CA 1
ATOM 711 C C . GLY A 1 94 ? -0.761 -5.276 -0.714 1.00 94.56 94 GLY A C 1
ATOM 712 O O . GLY A 1 94 ? 0.018 -5.246 -1.661 1.00 94.56 94 GLY A O 1
ATOM 713 N N . ALA A 1 95 ? -0.442 -5.842 0.455 1.00 96.44 95 ALA A N 1
ATOM 714 C CA . ALA A 1 95 ? 0.876 -6.422 0.718 1.00 96.44 95 ALA A CA 1
ATOM 715 C C . ALA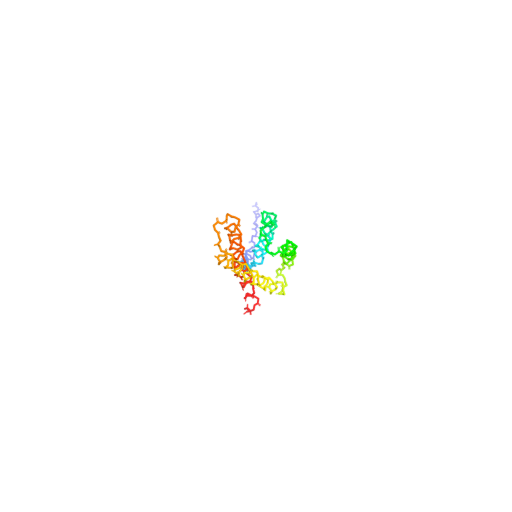 A 1 95 ? 1.214 -7.525 -0.293 1.00 96.44 95 ALA A C 1
ATOM 717 O O . ALA A 1 95 ? 2.280 -7.498 -0.898 1.00 96.44 95 ALA A O 1
ATOM 718 N N . ALA A 1 96 ? 0.286 -8.458 -0.527 1.00 96.19 96 ALA A N 1
ATOM 719 C CA . ALA A 1 96 ? 0.479 -9.536 -1.491 1.00 96.19 96 ALA A CA 1
ATOM 720 C C . ALA A 1 96 ? 0.653 -9.010 -2.925 1.00 96.19 96 ALA A C 1
ATOM 722 O O . ALA A 1 96 ? 1.535 -9.476 -3.644 1.00 96.19 96 ALA A O 1
ATOM 723 N N . LEU A 1 97 ? -0.157 -8.028 -3.334 1.00 94.06 97 LEU A N 1
ATOM 724 C CA . LEU A 1 97 ? -0.101 -7.435 -4.669 1.00 94.06 97 LEU A CA 1
ATOM 725 C C . LEU A 1 97 ? 1.240 -6.744 -4.931 1.00 94.06 97 LEU A C 1
ATOM 727 O O . LEU A 1 97 ? 1.867 -7.009 -5.955 1.00 94.06 97 LEU A O 1
ATOM 731 N N . PHE A 1 98 ? 1.669 -5.861 -4.029 1.00 94.06 98 PHE A N 1
ATOM 732 C CA . PHE A 1 98 ? 2.904 -5.098 -4.208 1.00 94.06 98 PHE A CA 1
ATOM 733 C C . PHE A 1 98 ? 4.146 -5.973 -4.044 1.00 94.06 98 PHE A C 1
ATOM 735 O O . PHE A 1 98 ? 5.084 -5.819 -4.816 1.00 94.06 98 PHE A O 1
ATOM 742 N N . GLN A 1 99 ? 4.122 -6.967 -3.150 1.00 94.88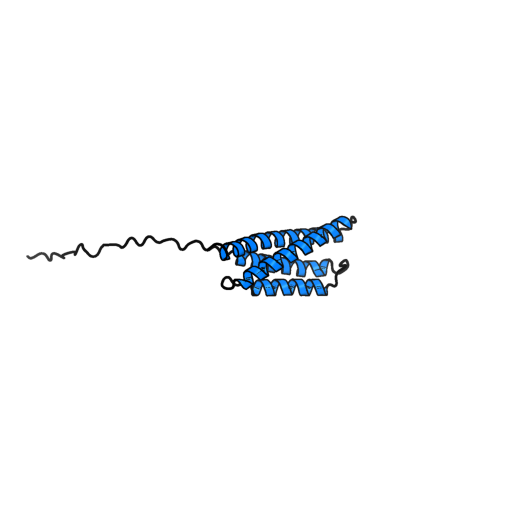 99 GLN A N 1
ATOM 743 C CA . GLN A 1 99 ? 5.213 -7.938 -3.055 1.00 94.88 99 GLN A CA 1
ATOM 744 C C . GLN A 1 99 ? 5.336 -8.783 -4.329 1.00 94.88 99 GLN A C 1
ATOM 746 O O . GLN A 1 99 ? 6.440 -9.014 -4.817 1.00 94.88 99 GLN A O 1
ATOM 751 N N . TYR A 1 100 ? 4.209 -9.243 -4.883 1.00 93.31 100 TYR A N 1
ATOM 752 C CA . TYR A 1 100 ? 4.207 -9.995 -6.137 1.00 93.31 100 TYR A CA 1
ATOM 753 C C . TYR A 1 100 ? 4.790 -9.169 -7.288 1.00 93.31 100 TYR A C 1
ATOM 755 O O . TYR A 1 100 ? 5.600 -9.686 -8.055 1.00 93.31 100 TYR A O 1
ATOM 763 N N . ARG A 1 101 ? 4.421 -7.885 -7.388 1.00 89.44 101 ARG A N 1
ATOM 764 C CA . ARG A 1 101 ? 4.980 -6.988 -8.407 1.00 89.44 101 ARG A CA 1
ATOM 765 C C . ARG A 1 101 ? 6.455 -6.690 -8.187 1.00 89.44 101 ARG A C 1
ATOM 767 O O . ARG A 1 101 ? 7.207 -6.819 -9.138 1.00 89.44 101 ARG A O 1
ATOM 774 N N . GLY A 1 102 ? 6.883 -6.410 -6.956 1.00 89.31 102 GLY A N 1
ATOM 775 C CA . GLY A 1 102 ? 8.299 -6.214 -6.637 1.00 89.31 102 GLY A CA 1
ATOM 776 C C . GLY A 1 102 ? 9.154 -7.410 -7.067 1.00 89.31 102 GLY A C 1
ATOM 777 O O . GLY A 1 102 ? 10.190 -7.244 -7.707 1.00 89.31 102 GLY A O 1
ATOM 778 N N . ILE A 1 103 ? 8.672 -8.636 -6.829 1.00 90.88 103 ILE A N 1
ATOM 779 C CA . ILE A 1 103 ? 9.336 -9.855 -7.313 1.00 90.88 103 ILE A CA 1
ATOM 780 C C . ILE A 1 103 ? 9.309 -9.932 -8.846 1.00 90.88 103 ILE A C 1
ATOM 782 O O . ILE A 1 103 ? 10.327 -10.254 -9.452 1.00 90.88 103 ILE A O 1
ATOM 786 N N . ALA A 1 104 ? 8.171 -9.651 -9.485 1.00 88.31 104 ALA A N 1
ATOM 787 C CA . ALA A 1 104 ? 8.058 -9.687 -10.943 1.00 88.31 104 ALA A CA 1
ATOM 788 C C . ALA A 1 104 ? 9.001 -8.677 -11.623 1.00 88.31 104 ALA A C 1
ATOM 790 O O . ALA A 1 104 ? 9.695 -9.041 -12.571 1.00 88.31 104 ALA A O 1
ATOM 791 N N . ASP A 1 105 ? 9.089 -7.456 -11.096 1.00 84.88 105 ASP A N 1
ATOM 792 C CA . ASP A 1 105 ? 9.978 -6.398 -11.576 1.00 84.88 105 ASP A CA 1
ATOM 793 C C . ASP A 1 105 ? 11.451 -6.749 -11.343 1.00 84.88 105 ASP A C 1
ATOM 795 O O . ASP A 1 105 ? 12.292 -6.497 -12.206 1.00 84.88 105 ASP A O 1
ATOM 799 N N . TYR A 1 106 ? 11.771 -7.395 -10.217 1.00 85.75 106 TYR A N 1
ATOM 800 C CA . TYR A 1 106 ? 13.113 -7.91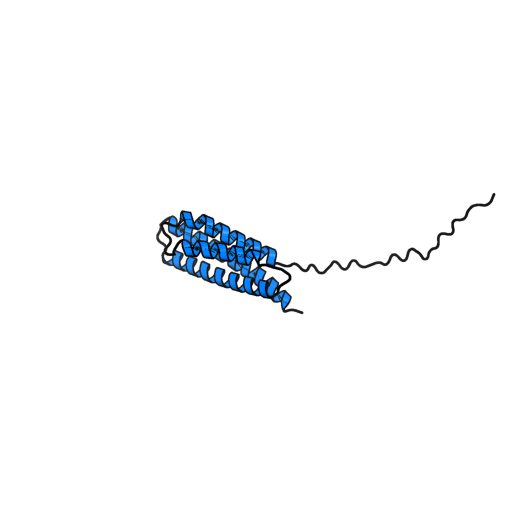3 -9.949 1.00 85.75 106 TYR A CA 1
ATOM 801 C C . TYR A 1 106 ? 13.510 -9.047 -10.908 1.00 85.75 106 TYR A C 1
ATOM 803 O O . TYR A 1 106 ? 14.655 -9.129 -11.345 1.00 85.75 106 TYR A O 1
ATOM 811 N N . LEU A 1 107 ? 12.577 -9.931 -11.268 1.00 86.50 107 LEU A N 1
ATOM 812 C CA . LEU A 1 107 ? 12.838 -11.011 -12.225 1.00 86.50 107 LEU A CA 1
ATOM 813 C C . LEU A 1 107 ? 12.935 -10.503 -13.670 1.00 86.50 107 LEU A C 1
ATOM 815 O O . LEU A 1 107 ? 13.691 -11.055 -14.466 1.00 86.50 107 LEU A O 1
ATOM 819 N N . ALA A 1 108 ? 12.192 -9.449 -14.005 1.00 80.31 108 ALA A N 1
ATOM 820 C CA . ALA A 1 108 ? 12.246 -8.773 -15.299 1.00 80.31 108 ALA A CA 1
ATOM 821 C C . ALA A 1 108 ? 13.362 -7.714 -15.380 1.00 80.31 108 ALA A C 1
ATOM 823 O O . ALA A 1 108 ? 13.421 -6.958 -16.354 1.00 80.31 108 ALA A O 1
ATOM 824 N N . PHE A 1 109 ? 14.227 -7.646 -14.363 1.00 75.69 109 PHE A N 1
ATOM 825 C CA . PHE A 1 109 ? 15.175 -6.562 -14.169 1.00 75.69 109 PHE A CA 1
ATOM 826 C C . PHE A 1 109 ? 16.183 -6.472 -15.314 1.00 75.69 109 PHE A C 1
ATOM 828 O O . PHE A 1 109 ? 17.103 -7.278 -15.462 1.00 75.69 109 PHE A O 1
ATOM 835 N N . THR A 1 110 ? 16.027 -5.422 -16.108 1.00 70.38 110 THR A N 1
ATOM 836 C CA . THR A 1 110 ? 17.071 -4.891 -16.977 1.00 70.38 110 THR A CA 1
ATOM 837 C C . THR A 1 110 ? 17.684 -3.675 -16.284 1.00 70.38 110 THR A C 1
ATOM 839 O O . THR A 1 110 ? 17.031 -3.028 -15.469 1.00 70.38 110 THR A O 1
ATOM 842 N N . VAL A 1 111 ? 18.937 -3.324 -16.589 1.00 76.25 111 VAL A N 1
ATOM 843 C CA . VAL A 1 111 ? 19.633 -2.135 -16.037 1.00 76.25 111 VAL A CA 1
ATOM 844 C C . VAL A 1 111 ? 19.052 -0.797 -16.549 1.00 76.25 111 VAL A C 1
ATOM 846 O O . VAL A 1 111 ? 19.772 0.164 -16.807 1.00 76.25 111 VAL A O 1
ATOM 849 N N . ASN A 1 112 ? 17.731 -0.724 -16.718 1.00 82.81 112 ASN A N 1
ATOM 850 C CA . ASN A 1 112 ? 16.984 0.475 -17.050 1.00 82.81 112 ASN A CA 1
ATOM 851 C C . ASN A 1 112 ? 16.616 1.231 -15.755 1.00 82.81 112 ASN A C 1
ATOM 853 O O . ASN A 1 112 ? 15.928 0.668 -14.898 1.00 82.81 112 ASN A O 1
ATOM 857 N N . PRO A 1 113 ? 16.991 2.517 -15.617 1.00 82.56 113 PRO A N 1
ATOM 858 C CA . PRO A 1 113 ? 16.651 3.335 -14.451 1.00 82.56 113 PRO A CA 1
ATOM 859 C C . PRO A 1 113 ? 15.154 3.364 -14.104 1.00 82.56 113 PRO A C 1
ATOM 861 O O . PRO A 1 113 ? 14.802 3.429 -12.928 1.00 82.56 113 PRO A O 1
ATOM 864 N N . ALA A 1 114 ? 14.268 3.285 -15.103 1.00 81.75 114 ALA A N 1
ATOM 865 C CA . ALA A 1 114 ? 12.823 3.286 -14.881 1.00 81.75 114 ALA A CA 1
ATOM 866 C C . ALA A 1 114 ? 12.341 2.021 -14.150 1.00 81.75 114 ALA A C 1
ATOM 868 O O . ALA A 1 114 ? 11.498 2.114 -13.261 1.00 81.75 114 ALA A O 1
ATOM 869 N N . GLN A 1 115 ? 12.905 0.852 -14.471 1.00 82.12 115 GLN A N 1
ATOM 870 C CA . GLN A 1 115 ? 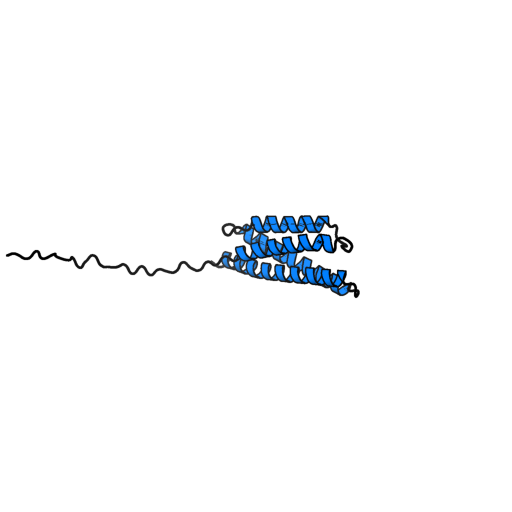12.544 -0.412 -13.816 1.00 82.12 115 GLN A CA 1
ATOM 871 C C . GLN A 1 115 ? 13.070 -0.474 -12.381 1.00 82.12 115 GLN A C 1
ATOM 873 O O . GLN A 1 115 ? 12.346 -0.891 -11.483 1.00 82.12 115 GLN A O 1
ATOM 878 N N . VAL A 1 116 ? 14.291 0.022 -12.139 1.00 85.31 116 VAL A N 1
ATOM 879 C CA . VAL A 1 116 ? 14.843 0.164 -10.779 1.00 85.31 116 VAL A CA 1
ATOM 880 C C . VAL A 1 116 ? 13.922 1.026 -9.913 1.00 85.31 116 VAL A C 1
ATOM 882 O O . VAL A 1 116 ? 13.656 0.702 -8.754 1.00 85.31 116 VAL A O 1
ATOM 885 N N . PHE A 1 117 ? 13.421 2.126 -10.480 1.00 87.75 117 PHE A N 1
ATOM 886 C CA . PHE A 1 117 ? 12.494 3.015 -9.794 1.00 87.75 117 PHE A CA 1
ATOM 887 C C . PHE A 1 117 ? 11.158 2.323 -9.481 1.00 87.75 117 PHE A C 1
ATOM 889 O O . PHE A 1 117 ? 10.706 2.406 -8.341 1.00 87.75 117 PHE A O 1
ATOM 896 N N . MET A 1 118 ? 10.559 1.604 -10.439 1.00 86.06 118 MET A N 1
ATOM 897 C CA . MET A 1 118 ? 9.309 0.849 -10.227 1.00 86.06 118 MET A CA 1
ATOM 898 C C . MET A 1 118 ? 9.455 -0.215 -9.141 1.00 86.06 118 MET A C 1
ATOM 900 O O . MET A 1 118 ? 8.693 -0.191 -8.176 1.00 86.06 118 MET A O 1
ATOM 904 N N . PHE A 1 119 ? 10.503 -1.038 -9.224 1.00 89.81 119 PHE A N 1
ATOM 905 C CA . PHE A 1 119 ? 10.841 -2.024 -8.199 1.00 89.81 119 PHE A CA 1
ATOM 906 C C . PHE A 1 119 ? 10.920 -1.388 -6.804 1.00 89.81 119 PHE A C 1
ATOM 908 O O . PHE A 1 119 ? 10.331 -1.881 -5.844 1.00 89.81 119 PHE A O 1
ATOM 915 N N . THR A 1 120 ? 11.613 -0.250 -6.697 1.00 91.69 120 THR A N 1
ATOM 916 C CA . THR A 1 120 ? 11.769 0.458 -5.420 1.00 91.69 120 THR A CA 1
ATOM 917 C C . THR A 1 120 ? 10.425 0.963 -4.889 1.00 91.69 120 THR A C 1
ATOM 919 O O . THR A 1 120 ? 10.162 0.871 -3.692 1.00 91.69 120 THR A O 1
ATOM 922 N N . VAL A 1 121 ? 9.563 1.495 -5.760 1.00 92.50 121 VAL A N 1
ATOM 923 C CA . VAL A 1 121 ? 8.222 1.969 -5.386 1.00 92.50 121 VAL A CA 1
ATOM 924 C C . VAL A 1 121 ? 7.347 0.816 -4.898 1.00 92.50 121 VAL A C 1
ATOM 926 O O . VAL A 1 121 ? 6.695 0.957 -3.861 1.00 92.50 121 VAL A O 1
ATOM 929 N N . ASP A 1 122 ? 7.344 -0.310 -5.608 1.00 92.38 122 ASP A N 1
ATOM 930 C CA . ASP A 1 122 ? 6.532 -1.471 -5.250 1.00 92.38 122 ASP A CA 1
ATOM 931 C C . ASP A 1 122 ? 7.004 -2.112 -3.938 1.00 92.38 122 ASP A C 1
ATOM 933 O O . ASP A 1 122 ? 6.171 -2.427 -3.090 1.00 92.38 122 ASP A O 1
ATOM 937 N N . GLU A 1 123 ? 8.313 -2.189 -3.681 1.00 94.56 123 GLU A N 1
ATOM 938 C CA . GLU A 1 123 ? 8.839 -2.640 -2.384 1.00 94.56 123 GLU A CA 1
ATOM 939 C C . GLU A 1 123 ? 8.489 -1.676 -1.238 1.00 94.56 123 GLU A C 1
ATOM 941 O O . GLU A 1 123 ? 8.059 -2.101 -0.162 1.00 94.56 123 GLU A O 1
ATOM 946 N N . VAL A 1 124 ? 8.583 -0.359 -1.455 1.00 96.25 124 VAL A N 1
ATOM 947 C CA . VAL A 1 124 ? 8.163 0.634 -0.449 1.00 96.25 124 VAL A CA 1
ATOM 948 C C . VAL A 1 124 ? 6.671 0.496 -0.130 1.00 96.25 124 VAL A C 1
ATOM 950 O O . VAL A 1 124 ? 6.280 0.532 1.042 1.00 96.25 124 VAL A O 1
ATOM 953 N N . LEU A 1 125 ? 5.829 0.306 -1.149 1.00 95.62 125 LEU A N 1
ATOM 954 C CA . LEU A 1 125 ? 4.400 0.062 -0.963 1.00 95.62 125 LEU A CA 1
ATOM 955 C C . LEU A 1 125 ? 4.155 -1.258 -0.225 1.00 95.62 125 LEU A C 1
ATOM 957 O O . LEU A 1 125 ? 3.384 -1.268 0.735 1.00 95.62 125 LEU A O 1
ATOM 961 N N . ALA A 1 126 ? 4.838 -2.344 -0.595 1.00 96.31 126 ALA A N 1
ATOM 962 C CA . ALA A 1 126 ? 4.732 -3.633 0.085 1.00 96.31 126 ALA A CA 1
ATOM 963 C C . ALA A 1 126 ? 5.028 -3.497 1.587 1.00 96.31 126 ALA A C 1
ATOM 965 O O . ALA A 1 126 ? 4.226 -3.930 2.418 1.00 96.31 126 ALA A O 1
ATOM 966 N N . VAL A 1 127 ? 6.104 -2.794 1.951 1.00 97.06 127 VAL A N 1
ATOM 967 C CA . VAL A 1 127 ? 6.458 -2.520 3.351 1.00 97.06 127 VAL A CA 1
ATOM 968 C C . VAL A 1 127 ? 5.370 -1.715 4.067 1.00 97.06 127 VAL A C 1
ATOM 970 O O . VAL A 1 127 ? 4.963 -2.088 5.171 1.00 97.06 127 VAL A O 1
ATOM 973 N N . ILE A 1 128 ? 4.844 -0.649 3.451 1.00 96.62 128 ILE A N 1
ATOM 974 C CA . ILE A 1 128 ? 3.733 0.137 4.020 1.00 96.62 128 ILE A CA 1
ATOM 975 C C . ILE A 1 128 ? 2.528 -0.762 4.313 1.00 96.62 128 ILE A C 1
ATOM 977 O O . ILE A 1 128 ? 1.939 -0.685 5.397 1.00 96.62 128 ILE A O 1
ATOM 981 N N . PHE A 1 129 ? 2.176 -1.638 3.374 1.00 96.25 129 PHE A N 1
ATOM 982 C CA . PHE A 1 129 ? 1.049 -2.547 3.525 1.00 96.25 129 PHE A CA 1
ATOM 983 C C . PHE A 1 129 ? 1.297 -3.630 4.579 1.00 96.25 129 PHE A C 1
ATOM 985 O O . PHE A 1 129 ? 0.394 -3.914 5.362 1.00 96.25 129 PHE A O 1
ATOM 992 N N . ILE A 1 130 ? 2.511 -4.168 4.702 1.00 96.56 130 ILE A N 1
ATOM 993 C CA . ILE A 1 130 ? 2.882 -5.100 5.781 1.00 96.56 130 ILE A CA 1
ATOM 994 C C . ILE A 1 130 ? 2.736 -4.430 7.156 1.00 96.56 130 ILE A C 1
ATOM 996 O O . ILE A 1 130 ? 2.171 -5.010 8.088 1.00 96.56 130 ILE A O 1
ATOM 1000 N N . ILE A 1 131 ? 3.178 -3.177 7.288 1.00 95.50 131 ILE A N 1
ATOM 1001 C CA . ILE A 1 131 ? 2.993 -2.401 8.521 1.00 95.50 131 ILE A CA 1
ATOM 1002 C C . ILE A 1 131 ? 1.493 -2.171 8.783 1.00 95.50 131 ILE A C 1
ATOM 1004 O O . ILE A 1 131 ? 1.029 -2.305 9.921 1.00 95.50 131 ILE A O 1
ATOM 1008 N N . ALA A 1 132 ? 0.704 -1.894 7.742 1.00 93.44 132 ALA A N 1
ATOM 1009 C CA . ALA A 1 132 ? -0.746 -1.766 7.858 1.00 93.44 132 ALA A CA 1
ATOM 1010 C C . ALA A 1 132 ? -1.413 -3.081 8.303 1.00 93.44 132 ALA A C 1
ATOM 1012 O O . ALA A 1 132 ? -2.313 -3.043 9.147 1.00 93.44 132 ALA A O 1
ATOM 1013 N N . VAL A 1 133 ? -0.943 -4.242 7.826 1.00 93.50 133 VAL A N 1
ATOM 1014 C CA . VAL A 1 133 ? -1.391 -5.571 8.285 1.00 93.50 133 VAL A CA 1
ATOM 1015 C C . VAL A 1 133 ? -1.105 -5.741 9.772 1.00 93.50 133 VAL A C 1
ATOM 1017 O O . VAL A 1 133 ? -1.985 -6.178 10.515 1.00 93.50 133 VAL A O 1
ATOM 1020 N N . TYR A 1 134 ? 0.083 -5.357 10.239 1.00 93.25 134 TYR A N 1
ATOM 1021 C CA . TYR A 1 134 ? 0.458 -5.467 11.648 1.00 93.25 134 TYR A CA 1
ATOM 1022 C C . TYR A 1 134 ? -0.467 -4.656 12.568 1.00 93.25 134 TYR A C 1
ATOM 1024 O O . TYR A 1 134 ? -1.008 -5.187 13.546 1.00 93.25 134 TYR A O 1
ATOM 1032 N N . TYR A 1 135 ? -0.703 -3.380 12.247 1.00 89.44 135 TYR A N 1
ATOM 1033 C CA . TYR A 1 135 ? -1.592 -2.527 13.044 1.00 89.44 135 TYR A CA 1
ATOM 1034 C C . TYR A 1 135 ? -3.065 -2.945 12.938 1.00 89.44 135 TYR A C 1
ATOM 1036 O O . TYR A 1 135 ? -3.779 -2.944 13.949 1.00 89.44 135 TYR A O 1
ATOM 1044 N N . SER A 1 136 ? -3.512 -3.375 11.755 1.00 86.81 136 SER A N 1
ATOM 1045 C CA . SER A 1 136 ? -4.866 -3.907 11.560 1.00 86.81 136 SER A CA 1
ATOM 1046 C C . SER A 1 136 ? -5.075 -5.194 12.358 1.00 86.81 136 SER A C 1
ATOM 1048 O O . SER A 1 136 ? -6.084 -5.331 13.044 1.00 86.81 136 SER A O 1
ATOM 1050 N N . SER A 1 137 ? -4.088 -6.095 12.380 1.00 86.19 137 SER A N 1
ATOM 1051 C CA . SER A 1 137 ? -4.133 -7.348 13.147 1.00 86.19 137 SER A CA 1
ATOM 1052 C C . SER A 1 137 ? -4.161 -7.101 14.654 1.00 86.19 137 SER A C 1
ATOM 1054 O O . SER A 1 137 ? -4.910 -7.757 15.377 1.00 86.19 137 SER A O 1
ATOM 1056 N N . LYS A 1 138 ? -3.392 -6.120 15.151 1.00 83.62 138 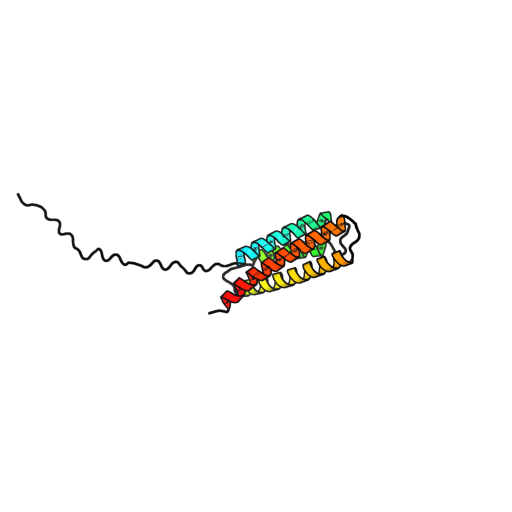LYS A N 1
ATOM 1057 C CA . LYS A 1 138 ? -3.456 -5.699 16.561 1.00 83.62 138 LYS A CA 1
ATOM 1058 C C . LYS A 1 138 ? -4.840 -5.187 16.947 1.00 83.62 138 LYS A C 1
ATOM 1060 O O . LYS A 1 138 ? -5.323 -5.520 18.029 1.00 83.62 138 LYS A O 1
ATOM 1065 N N . THR A 1 139 ? -5.452 -4.387 16.077 1.00 81.50 139 THR A N 1
ATOM 1066 C CA . THR A 1 139 ? -6.804 -3.852 16.281 1.00 81.50 139 THR A CA 1
ATOM 1067 C C . THR A 1 139 ? -7.825 -4.987 16.273 1.00 81.50 139 THR A C 1
ATOM 1069 O O . THR A 1 139 ? -8.604 -5.110 17.214 1.00 81.50 139 THR A O 1
ATOM 1072 N N . PHE A 1 140 ? -7.730 -5.893 15.296 1.00 78.12 140 PHE A N 1
ATOM 1073 C CA . PHE A 1 140 ? -8.591 -7.066 15.179 1.00 78.12 140 PHE A CA 1
ATOM 1074 C C . PHE A 1 140 ? -8.500 -7.978 16.405 1.00 78.12 140 PHE A C 1
ATOM 1076 O O . PHE A 1 140 ? -9.516 -8.251 17.036 1.00 78.12 140 PHE A O 1
ATOM 1083 N N . ARG A 1 141 ? -7.292 -8.370 16.834 1.00 76.00 141 ARG A N 1
ATOM 1084 C CA . ARG A 1 141 ? -7.089 -9.246 18.003 1.00 76.00 141 ARG A CA 1
ATOM 1085 C C . ARG A 1 141 ? -7.733 -8.688 19.273 1.00 76.00 141 ARG A C 1
ATOM 1087 O O . ARG A 1 141 ? -8.341 -9.439 20.027 1.00 76.00 141 ARG A O 1
ATOM 1094 N N . ARG A 1 142 ? -7.623 -7.377 19.509 1.00 69.75 142 ARG A N 1
ATOM 1095 C CA . ARG A 1 142 ? -8.205 -6.720 20.693 1.00 69.75 142 ARG A CA 1
ATOM 1096 C C . ARG A 1 142 ? -9.735 -6.724 20.701 1.00 69.75 142 ARG A C 1
ATOM 1098 O O . ARG A 1 142 ? -10.310 -6.587 21.768 1.00 69.75 142 ARG A O 1
ATOM 1105 N N . MET A 1 143 ? -10.389 -6.901 19.552 1.00 69.81 143 MET A N 1
ATOM 1106 C CA . MET A 1 143 ? -11.848 -7.043 19.499 1.00 69.81 143 MET A CA 1
ATOM 1107 C C . MET A 1 143 ? -12.335 -8.452 19.862 1.00 69.81 143 MET A C 1
ATOM 1109 O O . MET A 1 143 ? -13.480 -8.595 20.289 1.00 69.81 143 MET A O 1
ATOM 1113 N N . PHE A 1 144 ? -11.504 -9.484 19.672 1.00 67.19 144 PHE A N 1
ATOM 1114 C CA . PHE A 1 144 ? -11.868 -10.882 19.947 1.00 67.19 144 PHE A CA 1
ATOM 1115 C C . PHE A 1 144 ? -11.454 -11.359 21.340 1.00 67.19 144 PHE A C 1
ATOM 1117 O O . PHE A 1 144 ? -12.094 -12.257 21.882 1.00 67.19 144 PHE A O 1
ATOM 1124 N N . VAL A 1 145 ? -10.414 -10.767 21.929 1.00 62.50 145 VAL A N 1
ATOM 1125 C CA . VAL A 1 145 ? -10.025 -11.047 23.315 1.00 62.50 145 VAL A CA 1
ATOM 1126 C C . VAL A 1 145 ? -10.926 -10.218 24.238 1.00 62.50 145 VAL A C 1
ATOM 1128 O O . VAL A 1 145 ? -10.670 -9.032 24.439 1.00 62.50 145 VAL A O 1
ATOM 1131 N N . LYS A 1 146 ? -12.016 -10.832 24.714 1.00 47.44 146 LYS A N 1
ATOM 1132 C CA . LYS A 1 146 ? -12.818 -10.350 25.850 1.00 47.44 146 LYS A CA 1
ATOM 1133 C C . LYS A 1 146 ? -12.119 -10.656 27.167 1.00 47.44 146 LYS A C 1
ATOM 1135 O O . LYS A 1 146 ? -11.529 -11.755 27.256 1.00 47.44 146 LYS A O 1
#

Foldseek 3Di:
DDDPDDPDDPPPPPPPPPPPPPPPPPDQLLLVLLVLLLVLLVLLVVVLVVLVVPDPDDSVVSNVSSVVSNVLSVLRDLVDLVSLVVQLVNLVVQLVVLVVVLVVLVVVDDPDPSSVVSNVSSVVSNVSSVVSNVSSVVNNVVVPPD

Secondary structure (DSSP, 8-state):
---------GGGG----------------HHHHHHHHHHHHHHHHHHHHHHTTT-SS-HHHHHHHHHHHHHHHHT--TT-HHHHHHHHHHHHHHHHHHHHHHHHHHHT--S-HHHHHHHHHHHHHHHHHHHHHHHHHHHHHHHH--